Protein AF-A0A1I1VDK9-F1 (afdb_monomer_lite)

Foldseek 3Di:
DDDPDDPDDWAKDKDKDADPVHRQWIKIFIWTFRDKAKPLVCPVVQVVCCVPPVGGDDDNPDIDIDTDTDTPDMDTGDPNHDPVDDDD

InterPro domains:
  IPR012349 FMN-binding split barrel [G3DSA:2.30.110.10] (7-75)

Organism: NCBI:txid673379

Secondary structure (DSSP, 8-state):
--------TT-EEEEEEE-SS-TTSEEEEEEEEEEEEE-TT-HHHHHHHHHHHSS--S--SS--EEEEEEEEEEEEEGGGS-TTS---

Sequence (88 aa):
MWRSESTPTDVRVSLTVLATEDWYTHVSLLGRVTELLDDPSLSDMDRLARHHTGAPYHMRDRDRVSAWIDVDRWHCWDAAENRDVPHH

Radius of gyration: 16.97 Å; chains: 1; bounding box: 34×19×55 Å

pLDDT: mean 84.61, std 15.31, range [35.16, 97.38]

Structure (mmCIF, N/CA/C/O backbone):
data_AF-A0A1I1VDK9-F1
#
_entry.id   AF-A0A1I1VDK9-F1
#
loop_
_atom_site.group_PDB
_atom_site.id
_atom_site.type_symbol
_atom_site.label_atom_id
_atom_site.label_alt_id
_atom_site.label_comp_id
_atom_site.label_asym_id
_atom_site.label_entity_id
_atom_site.label_seq_id
_atom_site.pdbx_PDB_ins_code
_atom_site.Cartn_x
_atom_site.Cartn_y
_atom_site.Cartn_z
_atom_site.occupancy
_atom_site.B_iso_or_equiv
_atom_site.auth_seq_id
_atom_site.auth_comp_id
_atom_site.auth_asym_id
_atom_site.auth_atom_id
_atom_site.pdbx_PDB_model_num
ATOM 1 N N . MET A 1 1 ? -10.661 0.583 23.815 1.00 35.16 1 MET A N 1
ATOM 2 C CA . MET A 1 1 ? -11.860 0.071 23.120 1.00 35.16 1 MET A CA 1
ATOM 3 C C . MET A 1 1 ? -12.303 1.143 22.135 1.00 35.16 1 MET A C 1
ATOM 5 O O . MET A 1 1 ? -13.118 1.986 22.486 1.00 35.16 1 MET A O 1
ATOM 9 N N . TRP A 1 2 ? -11.674 1.195 20.959 1.00 42.97 2 TRP A N 1
ATOM 10 C CA . TRP A 1 2 ? -12.117 2.076 19.877 1.00 42.97 2 TRP A CA 1
ATOM 11 C C . TRP A 1 2 ? -13.186 1.340 19.073 1.00 42.97 2 TRP A C 1
ATOM 13 O O . TRP A 1 2 ? -13.078 0.140 18.843 1.00 42.97 2 TRP A O 1
ATOM 23 N N . ARG A 1 3 ? -14.274 2.046 18.769 1.00 47.19 3 ARG A N 1
ATOM 24 C CA . ARG A 1 3 ? -15.448 1.525 18.068 1.00 47.19 3 ARG A CA 1
ATOM 25 C C . ARG A 1 3 ? -15.180 1.602 16.567 1.00 47.19 3 ARG A C 1
ATOM 27 O O . ARG A 1 3 ? -14.811 2.671 16.085 1.00 47.19 3 ARG A O 1
ATOM 34 N N . SER A 1 4 ? -15.382 0.503 15.846 1.00 49.97 4 SER A N 1
ATOM 35 C CA . SER A 1 4 ? -15.317 0.449 14.383 1.00 49.97 4 SER A CA 1
ATOM 36 C C . SER A 1 4 ? -16.553 1.121 13.765 1.00 49.97 4 SER A C 1
ATOM 38 O O . SER A 1 4 ? -17.449 0.452 13.266 1.00 49.97 4 SER A O 1
ATOM 40 N N . GLU A 1 5 ? -16.666 2.443 13.831 1.00 62.50 5 GLU A N 1
ATOM 41 C CA . GLU A 1 5 ? -17.774 3.165 13.191 1.00 62.50 5 GLU A CA 1
ATOM 42 C C . GLU A 1 5 ? -17.238 4.408 12.481 1.00 62.50 5 GLU A C 1
ATOM 44 O O . GLU A 1 5 ? -17.197 5.508 13.022 1.00 62.50 5 GLU A O 1
ATOM 49 N N . SER A 1 6 ? -16.768 4.205 11.254 1.00 56.06 6 SER A N 1
ATOM 50 C CA . SER A 1 6 ? -16.903 5.156 10.145 1.00 56.06 6 SER A CA 1
ATOM 51 C C . SER A 1 6 ? -16.300 4.519 8.898 1.00 56.06 6 SER A C 1
ATOM 53 O O . SER A 1 6 ? -15.103 4.615 8.657 1.00 56.06 6 SER A O 1
ATOM 55 N N . THR A 1 7 ? -17.118 3.851 8.083 1.00 56.44 7 THR A N 1
ATOM 56 C CA . THR A 1 7 ? -16.763 3.679 6.671 1.00 56.44 7 THR A CA 1
ATOM 57 C C . THR A 1 7 ? -16.785 5.085 6.080 1.00 56.44 7 THR A C 1
ATOM 59 O O . THR A 1 7 ? -17.847 5.717 6.083 1.00 56.44 7 THR A O 1
ATOM 62 N N . PRO A 1 8 ? -15.646 5.656 5.671 1.00 56.81 8 PRO A N 1
ATOM 63 C CA . PRO A 1 8 ? -15.659 7.022 5.204 1.00 56.81 8 PRO A CA 1
ATOM 64 C C . PRO A 1 8 ? -16.371 7.054 3.848 1.00 56.81 8 PRO A C 1
ATOM 66 O O . PRO A 1 8 ? -16.056 6.295 2.932 1.00 56.81 8 PRO A O 1
ATOM 69 N N . THR A 1 9 ? -17.386 7.909 3.746 1.00 64.25 9 THR A N 1
ATOM 70 C CA . THR A 1 9 ? -18.110 8.184 2.504 1.00 64.25 9 THR A CA 1
ATOM 71 C C . THR A 1 9 ? -17.113 8.597 1.417 1.00 64.25 9 THR A C 1
ATOM 73 O O . THR A 1 9 ? -16.564 9.692 1.474 1.00 64.25 9 THR A O 1
ATOM 76 N N . ASP A 1 10 ? -16.887 7.697 0.457 1.00 72.56 10 ASP A N 1
ATOM 77 C CA . ASP A 1 10 ? -16.093 7.866 -0.771 1.00 72.56 10 ASP A CA 1
ATOM 78 C C . ASP A 1 10 ? -14.627 8.321 -0.573 1.00 72.56 10 ASP A C 1
ATOM 80 O O . ASP A 1 10 ? -14.198 9.349 -1.099 1.00 72.56 10 ASP A O 1
ATOM 84 N N . VAL A 1 11 ? -13.812 7.542 0.152 1.00 87.94 11 VAL A N 1
ATOM 85 C CA . VAL A 1 11 ? -12.352 7.772 0.201 1.00 87.94 11 VAL A CA 1
ATOM 86 C C . VAL A 1 11 ? -11.696 7.253 -1.067 1.00 87.94 11 VAL A C 1
ATOM 88 O O . VAL A 1 11 ? -11.441 6.059 -1.216 1.00 87.94 11 VAL A O 1
ATOM 91 N N . ARG A 1 12 ? -11.411 8.179 -1.981 1.00 93.06 12 ARG A N 1
ATOM 92 C CA . ARG A 1 12 ? -10.652 7.919 -3.206 1.00 93.06 12 ARG A CA 1
ATOM 93 C C . ARG A 1 12 ? -9.160 7.950 -2.930 1.00 93.06 12 ARG A C 1
ATOM 95 O O . ARG A 1 12 ? -8.671 8.830 -2.224 1.00 93.06 12 ARG A O 1
ATOM 102 N N . VAL A 1 13 ? -8.445 7.015 -3.534 1.00 94.88 13 VAL A N 1
ATOM 103 C CA . VAL A 1 13 ? -6.999 6.859 -3.387 1.00 94.88 13 VAL A CA 1
ATOM 104 C C . VAL A 1 13 ? -6.341 6.665 -4.743 1.00 94.88 13 VAL A C 1
ATOM 106 O O . VAL A 1 13 ? -6.942 6.139 -5.681 1.00 94.88 13 VAL A O 1
ATOM 109 N N . SER A 1 14 ? -5.080 7.077 -4.825 1.00 95.50 14 SER A N 1
ATOM 110 C CA . SER A 1 14 ? -4.196 6.769 -5.943 1.00 95.50 14 SER A CA 1
ATOM 111 C C . SER A 1 14 ? -2.889 6.182 -5.423 1.00 95.50 14 SER A C 1
ATOM 113 O O . SER A 1 14 ? -2.297 6.746 -4.501 1.00 95.50 14 SER A O 1
ATOM 115 N N . LEU A 1 15 ? -2.427 5.089 -6.028 1.00 94.44 15 LEU A N 1
ATOM 116 C CA . LEU A 1 15 ? -1.135 4.465 -5.743 1.00 94.44 15 LEU A CA 1
ATOM 117 C C . LEU A 1 15 ? -0.320 4.399 -7.031 1.00 94.44 15 LEU A C 1
ATOM 119 O O . LEU A 1 15 ? -0.742 3.754 -7.986 1.00 94.44 15 LEU A O 1
ATOM 123 N N . THR A 1 16 ? 0.856 5.018 -7.039 1.00 93.56 16 THR A N 1
ATOM 124 C CA . THR A 1 16 ? 1.782 4.960 -8.174 1.00 93.56 16 THR A CA 1
ATOM 125 C C . THR A 1 16 ? 3.036 4.196 -7.777 1.00 93.56 16 THR A C 1
ATOM 127 O O . THR A 1 16 ? 3.674 4.518 -6.777 1.00 93.56 16 THR A O 1
ATOM 130 N N . VAL A 1 17 ? 3.386 3.188 -8.573 1.00 91.88 17 VAL A N 1
ATOM 131 C CA . VAL A 1 17 ? 4.599 2.381 -8.431 1.00 91.88 17 VAL A CA 1
ATOM 132 C C . VAL A 1 17 ? 5.504 2.675 -9.621 1.00 91.88 17 VAL A C 1
ATOM 134 O O . VAL A 1 17 ? 5.083 2.538 -10.768 1.00 91.88 17 VAL A O 1
ATOM 137 N N . LEU A 1 18 ? 6.736 3.090 -9.337 1.00 92.06 18 LEU A N 1
ATOM 138 C CA . LEU A 1 18 ? 7.768 3.379 -10.333 1.00 92.06 18 LEU A CA 1
ATOM 139 C C . LEU A 1 18 ? 8.740 2.198 -10.411 1.00 92.06 18 LEU A C 1
ATOM 141 O O . LEU A 1 18 ? 9.053 1.597 -9.377 1.00 92.06 18 LEU A O 1
ATOM 145 N N . ALA A 1 19 ? 9.253 1.885 -11.600 1.00 88.94 19 ALA A N 1
ATOM 146 C CA . ALA A 1 19 ? 10.376 0.964 -11.707 1.00 88.94 19 ALA A CA 1
ATOM 147 C C . ALA A 1 19 ? 11.635 1.600 -11.097 1.00 88.94 19 ALA A C 1
ATOM 149 O O . ALA A 1 19 ? 11.873 2.803 -11.200 1.00 88.94 19 ALA A O 1
ATOM 150 N N . THR A 1 20 ? 12.443 0.784 -10.418 1.00 85.00 20 THR A N 1
ATOM 151 C CA . THR A 1 20 ? 13.595 1.268 -9.641 1.00 85.00 20 THR A CA 1
ATOM 152 C C . THR A 1 20 ? 14.670 1.911 -10.513 1.00 85.00 20 THR A C 1
ATOM 154 O O . THR A 1 20 ? 15.283 2.892 -10.100 1.00 85.00 20 THR A O 1
ATOM 157 N N . GLU A 1 21 ? 14.904 1.355 -11.701 1.00 86.69 21 GLU A N 1
ATOM 158 C CA . GLU A 1 21 ? 15.990 1.773 -12.597 1.00 86.69 21 GLU A CA 1
ATOM 159 C C . GLU A 1 21 ? 15.520 2.695 -13.728 1.00 86.69 21 GLU A C 1
ATOM 161 O O . GLU A 1 21 ? 16.339 3.358 -14.360 1.00 86.69 21 GLU A O 1
ATOM 166 N N . ASP A 1 22 ? 14.209 2.776 -13.957 1.00 82.69 22 ASP A N 1
ATOM 167 C CA . ASP A 1 22 ? 13.609 3.621 -14.981 1.00 82.69 22 ASP A CA 1
ATOM 168 C C . ASP A 1 22 ? 12.318 4.256 -14.461 1.00 82.69 22 ASP A C 1
ATOM 170 O O . ASP A 1 22 ? 11.262 3.634 -14.385 1.00 82.69 22 ASP A O 1
ATOM 174 N N . TRP A 1 23 ? 12.405 5.533 -14.114 1.00 76.19 23 TRP A N 1
ATOM 175 C CA . TRP A 1 23 ? 11.285 6.285 -13.563 1.00 76.19 23 TRP A CA 1
ATOM 176 C C . TRP A 1 23 ? 10.192 6.602 -14.597 1.00 76.19 23 TRP A C 1
ATOM 178 O O . TRP A 1 23 ? 9.099 7.006 -14.196 1.00 76.19 23 TRP A O 1
ATOM 188 N N . TYR A 1 24 ? 10.455 6.431 -15.901 1.00 81.75 24 TYR A N 1
ATOM 189 C CA . TYR A 1 24 ? 9.428 6.560 -16.939 1.00 81.75 24 TYR A CA 1
ATOM 190 C C . TYR A 1 24 ? 8.494 5.348 -16.958 1.00 81.75 24 TYR A C 1
ATOM 192 O O . TYR A 1 24 ? 7.289 5.505 -17.175 1.00 81.75 24 TYR A O 1
ATOM 200 N N . THR A 1 25 ? 9.017 4.163 -16.644 1.00 88.06 25 THR A N 1
ATOM 201 C CA . THR A 1 25 ? 8.217 2.955 -16.461 1.00 88.06 25 THR A CA 1
ATOM 202 C C . THR A 1 25 ? 7.483 3.009 -15.122 1.00 88.06 25 THR A C 1
ATOM 204 O O . THR A 1 25 ? 8.079 2.929 -14.044 1.00 88.06 25 THR A O 1
ATOM 207 N N . HIS A 1 26 ? 6.157 3.122 -15.177 1.00 89.25 26 HIS A N 1
ATOM 208 C CA . HIS A 1 26 ? 5.338 3.164 -13.972 1.00 89.25 26 HIS A CA 1
ATOM 209 C C . HIS A 1 26 ? 3.915 2.663 -14.176 1.00 89.25 26 HIS A C 1
ATOM 211 O O . HIS A 1 26 ? 3.388 2.641 -15.288 1.00 89.25 26 HIS A O 1
ATOM 217 N N . VAL A 1 27 ? 3.286 2.306 -13.058 1.00 92.94 27 VAL A N 1
ATOM 218 C CA . VAL A 1 27 ? 1.876 1.929 -12.969 1.00 92.94 27 VAL A CA 1
ATOM 219 C C . VAL A 1 27 ? 1.202 2.819 -11.938 1.00 92.94 27 VAL A C 1
ATOM 221 O O . VAL A 1 27 ? 1.650 2.896 -10.797 1.00 92.94 27 VAL A O 1
ATOM 224 N N . SER A 1 28 ? 0.116 3.479 -12.325 1.00 93.88 28 SER A N 1
ATOM 225 C CA . SER A 1 28 ? -0.747 4.239 -11.421 1.00 93.88 28 SER A CA 1
ATOM 226 C C . SER A 1 28 ? -2.104 3.560 -11.302 1.00 93.88 28 SER A C 1
ATOM 228 O O . SER A 1 28 ? -2.780 3.340 -12.303 1.00 93.88 28 SER A O 1
ATOM 230 N N . LEU A 1 29 ? -2.513 3.253 -10.076 1.00 94.94 29 LEU A N 1
ATOM 231 C CA . LEU A 1 29 ? -3.813 2.697 -9.718 1.00 94.94 29 LEU A CA 1
ATOM 232 C C . LEU A 1 29 ? -4.680 3.806 -9.120 1.00 94.94 29 LEU A C 1
ATOM 234 O O . LEU A 1 29 ? -4.206 4.568 -8.278 1.00 94.94 29 LEU A O 1
ATOM 238 N N . LEU A 1 30 ? -5.947 3.875 -9.518 1.00 95.62 30 LEU A N 1
ATOM 239 C CA . LEU A 1 30 ? -6.970 4.706 -8.891 1.00 95.62 30 LEU A CA 1
ATOM 240 C C .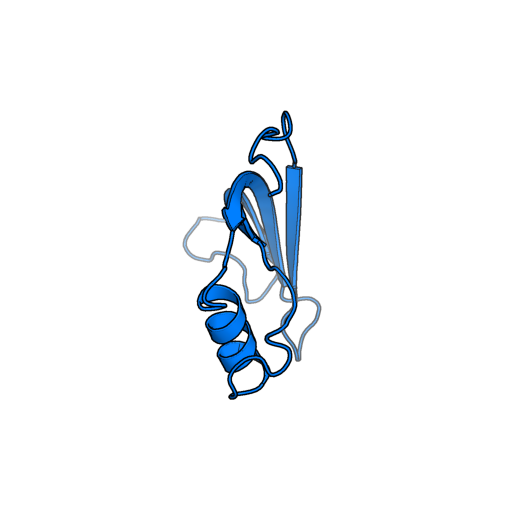 LEU A 1 30 ? -8.084 3.805 -8.370 1.00 95.62 30 LEU A C 1
ATOM 242 O O . LEU A 1 30 ? -8.560 2.918 -9.080 1.00 95.62 30 LEU A O 1
ATOM 246 N N . GLY A 1 31 ? -8.518 4.059 -7.144 1.00 94.75 31 GLY A N 1
ATOM 247 C CA . GLY A 1 31 ? -9.522 3.234 -6.495 1.00 94.75 31 GLY A CA 1
ATOM 248 C C . GLY A 1 31 ? -10.13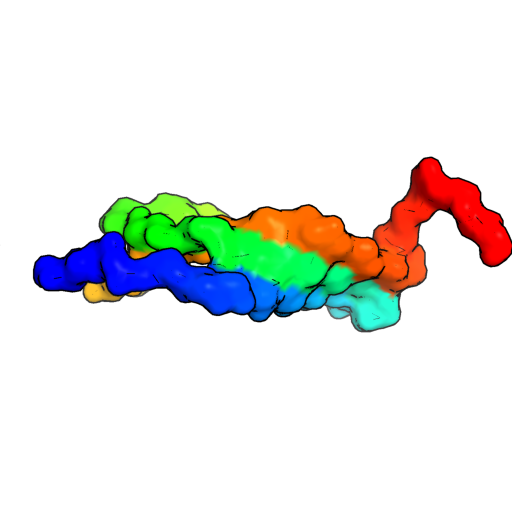4 3.899 -5.279 1.00 94.75 31 GLY A C 1
ATOM 249 O O . GLY A 1 31 ? -9.982 5.107 -5.055 1.00 94.75 31 GLY A O 1
ATOM 250 N N . ARG A 1 32 ? -10.818 3.091 -4.474 1.00 94.38 32 ARG A N 1
ATOM 251 C CA . ARG A 1 32 ? -11.504 3.537 -3.261 1.00 94.38 32 ARG A CA 1
ATOM 252 C C . ARG A 1 32 ? -11.251 2.582 -2.110 1.00 94.38 32 ARG A C 1
ATOM 254 O O . ARG A 1 32 ? -11.208 1.373 -2.307 1.00 94.38 32 ARG A O 1
ATOM 261 N N . VAL A 1 33 ? -11.111 3.132 -0.907 1.00 93.44 33 VAL A N 1
ATOM 262 C CA . VAL A 1 33 ? -11.033 2.320 0.311 1.00 93.44 33 VAL A CA 1
ATOM 263 C C . VAL A 1 33 ? -12.427 1.791 0.623 1.00 93.44 33 VAL A C 1
ATOM 265 O O . VAL A 1 33 ? -13.341 2.574 0.881 1.00 93.44 33 VAL A O 1
ATOM 268 N N . THR A 1 34 ? -12.590 0.473 0.590 1.00 92.19 34 THR A N 1
ATOM 269 C CA . THR A 1 34 ? -13.860 -0.194 0.896 1.00 92.19 34 THR A CA 1
ATOM 270 C C . THR A 1 34 ? -13.939 -0.602 2.358 1.00 92.19 34 THR A C 1
ATOM 272 O O . THR A 1 34 ? -15.008 -0.516 2.961 1.00 92.19 34 THR A O 1
ATOM 275 N N . GLU A 1 35 ? -12.809 -0.997 2.947 1.00 90.38 35 GLU A N 1
ATOM 276 C CA . GLU A 1 35 ? -12.748 -1.513 4.311 1.00 90.38 35 GLU A CA 1
ATOM 277 C C . GLU A 1 35 ? -11.459 -1.089 5.018 1.00 90.38 35 GLU A C 1
ATOM 279 O O . GLU A 1 35 ? -10.380 -1.014 4.425 1.00 90.38 35 GLU A O 1
ATOM 284 N N . LEU A 1 36 ? -11.590 -0.833 6.318 1.00 91.38 36 LEU A N 1
ATOM 285 C CA . LEU A 1 36 ? -10.486 -0.655 7.250 1.00 91.38 36 LEU A CA 1
ATOM 286 C C . LEU A 1 36 ? -10.589 -1.780 8.276 1.00 91.38 36 LEU A C 1
ATOM 288 O O . LEU A 1 36 ? -11.542 -1.815 9.053 1.00 91.38 36 LEU A O 1
ATOM 292 N N . LEU A 1 37 ? -9.639 -2.710 8.243 1.00 92.12 37 LEU A N 1
ATOM 293 C CA . LEU A 1 37 ? -9.624 -3.880 9.116 1.00 92.12 37 LEU A CA 1
ATOM 294 C C . LEU A 1 37 ? -8.492 -3.754 10.125 1.00 92.12 37 LEU A C 1
ATOM 296 O O . LEU A 1 37 ? -7.353 -3.498 9.741 1.00 92.12 37 LEU A O 1
ATOM 300 N N . ASP A 1 38 ? -8.791 -3.960 11.404 1.00 94.62 38 ASP A N 1
ATOM 301 C CA . ASP A 1 38 ? -7.751 -4.054 12.424 1.00 94.62 38 ASP A CA 1
ATOM 302 C C . ASP A 1 38 ? -6.816 -5.236 12.114 1.00 94.62 38 ASP A C 1
ATOM 304 O O . ASP A 1 38 ? -7.270 -6.331 11.775 1.00 94.62 38 ASP A O 1
ATOM 308 N N . ASP A 1 39 ? -5.510 -5.036 12.293 1.00 94.56 39 ASP A N 1
ATOM 309 C CA . ASP A 1 39 ? -4.477 -6.071 12.160 1.00 94.56 39 ASP A CA 1
ATOM 310 C C . ASP A 1 39 ? -3.837 -6.371 13.533 1.00 94.56 39 ASP A C 1
ATOM 312 O O . ASP A 1 39 ? -2.657 -6.087 13.758 1.00 94.56 39 ASP A O 1
ATOM 316 N N . PRO A 1 40 ? -4.592 -6.931 14.503 1.00 93.75 40 PRO A N 1
ATOM 317 C CA . PRO A 1 40 ? -4.111 -7.123 15.874 1.00 93.75 40 PRO A CA 1
ATOM 318 C C . PRO A 1 40 ? -2.999 -8.175 15.979 1.00 93.75 40 PRO A C 1
ATOM 320 O O . PRO A 1 40 ? -2.256 -8.199 16.957 1.00 93.75 40 PRO A O 1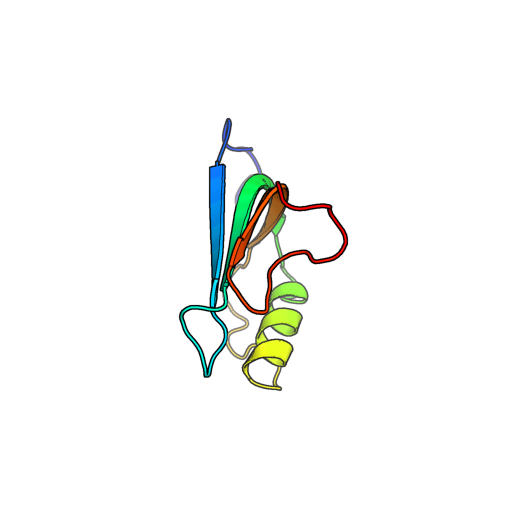
ATOM 323 N N . SER A 1 41 ? -2.884 -9.059 14.982 1.00 92.88 41 SER A N 1
ATOM 324 C CA . SER A 1 41 ? -1.800 -10.047 14.902 1.00 92.88 41 SER A CA 1
ATOM 325 C C . SER A 1 41 ? -0.583 -9.540 14.125 1.00 92.88 41 SER A C 1
ATOM 327 O O . SER A 1 41 ? 0.451 -10.210 14.119 1.00 92.88 41 SER A O 1
ATOM 329 N N . LEU A 1 42 ? -0.685 -8.354 13.512 1.00 94.75 42 LEU A N 1
ATOM 330 C CA . LEU A 1 42 ? 0.331 -7.757 12.646 1.00 94.75 42 LEU A CA 1
ATOM 331 C C . LEU A 1 42 ? 0.678 -8.647 11.445 1.00 94.75 42 LEU A C 1
ATOM 333 O O . LEU A 1 42 ? 1.809 -8.622 10.962 1.00 94.75 42 LEU A O 1
ATOM 337 N N . SER A 1 43 ? -0.270 -9.464 10.985 1.00 95.44 43 SER A N 1
ATOM 338 C CA . SER A 1 43 ? -0.060 -10.434 9.909 1.00 95.44 43 SER A CA 1
ATOM 339 C C . SER A 1 43 ? 0.139 -9.743 8.563 1.00 95.44 43 SER A C 1
ATOM 341 O O . SER A 1 43 ? 1.049 -10.110 7.810 1.00 95.44 43 SER A O 1
ATOM 343 N N . ASP A 1 44 ? -0.659 -8.713 8.278 1.00 95.12 44 ASP A N 1
ATOM 344 C CA . ASP A 1 44 ? -0.553 -7.941 7.040 1.00 95.12 44 ASP A CA 1
ATOM 345 C C . ASP A 1 44 ? 0.682 -7.041 7.077 1.00 95.12 44 ASP A C 1
ATOM 347 O O . ASP A 1 44 ? 1.462 -6.996 6.118 1.00 95.12 44 ASP A O 1
ATOM 351 N N . MET A 1 45 ? 0.935 -6.398 8.221 1.00 95.44 45 MET A N 1
ATOM 352 C CA . MET A 1 45 ? 2.157 -5.619 8.425 1.00 95.44 45 MET A CA 1
ATOM 353 C C . MET A 1 45 ? 3.416 -6.494 8.307 1.00 95.44 45 MET A C 1
ATOM 355 O O . MET A 1 45 ? 4.397 -6.081 7.689 1.00 95.44 45 MET A O 1
ATOM 359 N N . ASP A 1 46 ? 3.402 -7.720 8.835 1.00 96.19 46 ASP A N 1
ATOM 360 C CA . ASP A 1 46 ? 4.511 -8.667 8.699 1.00 96.19 46 ASP A CA 1
ATOM 361 C C . ASP A 1 46 ? 4.705 -9.124 7.252 1.00 96.19 46 ASP A C 1
ATOM 363 O O . ASP A 1 46 ? 5.839 -9.348 6.821 1.00 96.19 46 ASP A O 1
ATOM 367 N N . ARG A 1 47 ? 3.624 -9.269 6.481 1.00 96.00 47 ARG A N 1
ATOM 368 C CA . ARG A 1 47 ? 3.708 -9.568 5.048 1.00 96.00 47 ARG A CA 1
ATOM 369 C C . ARG A 1 47 ? 4.393 -8.428 4.290 1.00 96.00 47 ARG A C 1
ATOM 371 O O . ARG A 1 47 ? 5.315 -8.699 3.522 1.00 96.00 47 ARG A O 1
ATOM 378 N N . LEU A 1 48 ? 4.001 -7.177 4.545 1.00 95.06 48 LEU A N 1
ATOM 379 C CA . LEU A 1 48 ? 4.635 -5.991 3.956 1.00 95.06 48 LEU A CA 1
ATOM 380 C C . LEU A 1 48 ? 6.100 -5.853 4.385 1.00 95.06 48 LEU A C 1
ATOM 382 O O . LEU A 1 48 ? 6.975 -5.636 3.549 1.00 95.06 48 LEU A O 1
ATOM 386 N N . ALA A 1 49 ? 6.390 -6.029 5.675 1.00 96.31 49 ALA A N 1
ATOM 387 C CA . ALA A 1 49 ? 7.748 -5.946 6.198 1.00 96.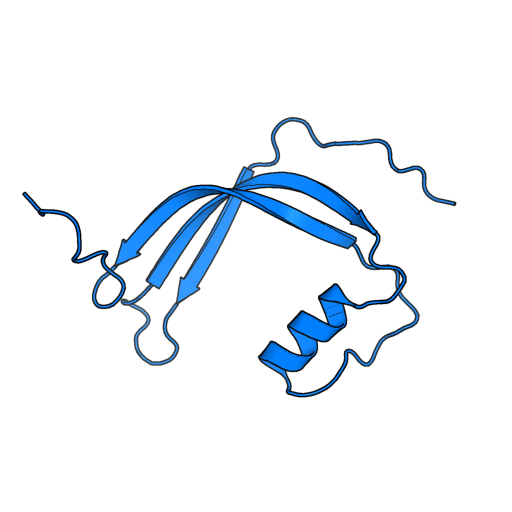31 49 ALA A CA 1
ATOM 388 C C . ALA A 1 49 ? 8.657 -6.996 5.551 1.00 96.31 49 ALA A C 1
ATOM 390 O O . ALA A 1 49 ? 9.705 -6.641 5.024 1.00 96.31 49 ALA A O 1
ATOM 391 N N . ARG A 1 50 ? 8.230 -8.264 5.469 1.00 97.38 50 ARG A N 1
ATOM 392 C CA . ARG A 1 50 ? 9.022 -9.304 4.791 1.00 97.38 50 ARG A CA 1
ATOM 393 C C . ARG A 1 50 ? 9.250 -8.991 3.318 1.00 97.38 50 ARG A C 1
ATOM 395 O O . ARG A 1 50 ? 10.341 -9.250 2.823 1.00 97.38 50 ARG A O 1
ATOM 402 N N . HIS A 1 51 ? 8.258 -8.425 2.633 1.00 95.19 51 HIS A N 1
ATOM 403 C CA . HIS A 1 51 ? 8.402 -8.039 1.233 1.00 95.19 51 HIS A CA 1
ATOM 404 C C . HIS A 1 51 ? 9.469 -6.951 1.029 1.00 95.19 51 HIS A C 1
ATOM 406 O O . HIS A 1 51 ? 10.235 -7.030 0.074 1.00 95.19 51 HIS A O 1
ATOM 412 N N . HIS A 1 52 ? 9.559 -5.973 1.936 1.00 92.00 52 HIS A N 1
ATOM 413 C CA . HIS A 1 52 ? 10.464 -4.828 1.781 1.00 92.00 52 HIS A CA 1
ATOM 414 C C . HIS A 1 52 ? 11.812 -4.956 2.504 1.00 92.00 52 HIS A C 1
ATOM 416 O O . HIS A 1 52 ? 12.793 -4.364 2.063 1.00 92.00 52 HIS A O 1
ATOM 422 N N . THR A 1 53 ? 11.883 -5.683 3.618 1.00 95.56 53 THR A N 1
ATOM 423 C CA . THR A 1 53 ? 13.082 -5.776 4.473 1.00 95.56 53 THR A CA 1
ATOM 424 C C . THR A 1 53 ? 13.548 -7.211 4.710 1.00 95.56 53 THR A C 1
ATOM 426 O O . THR A 1 53 ? 14.599 -7.420 5.312 1.00 95.56 53 THR A O 1
ATOM 429 N N . GLY A 1 54 ? 12.780 -8.212 4.266 1.00 96.31 54 GLY A N 1
ATOM 430 C CA . GLY A 1 54 ? 13.084 -9.631 4.469 1.00 96.31 54 GLY A CA 1
ATOM 431 C C . GLY A 1 54 ? 12.798 -10.157 5.880 1.00 96.31 54 GLY A C 1
ATOM 432 O O . GLY A 1 54 ? 12.943 -11.354 6.118 1.00 96.31 54 GLY A O 1
ATOM 433 N N . ALA A 1 55 ? 12.361 -9.308 6.814 1.00 95.50 55 ALA A N 1
ATOM 434 C CA . ALA A 1 55 ? 12.121 -9.678 8.206 1.00 95.50 55 ALA A CA 1
ATOM 435 C C . ALA A 1 55 ? 10.706 -9.287 8.671 1.00 95.50 55 ALA A C 1
ATOM 437 O O . ALA A 1 55 ? 10.097 -8.378 8.104 1.00 95.50 55 ALA A O 1
ATOM 438 N N . PRO A 1 56 ? 10.161 -9.951 9.710 1.00 94.62 56 PRO A N 1
ATOM 439 C CA . PRO A 1 56 ? 8.925 -9.510 10.348 1.00 94.62 56 PRO A CA 1
ATOM 440 C C . PRO A 1 56 ? 9.041 -8.080 10.891 1.00 94.62 56 PRO A C 1
ATOM 442 O O . PRO A 1 56 ? 10.128 -7.609 11.235 1.00 94.62 56 PRO A O 1
ATOM 445 N N . TYR A 1 57 ? 7.907 -7.399 11.024 1.00 94.00 57 TYR A N 1
ATOM 446 C CA . TYR A 1 57 ? 7.848 -6.057 11.581 1.00 94.00 57 TYR A CA 1
ATOM 447 C C . TYR A 1 57 ? 8.277 -6.065 13.058 1.00 94.00 57 TYR A C 1
ATOM 449 O O . TYR A 1 57 ? 7.874 -6.934 13.840 1.00 94.00 57 TYR A O 1
ATOM 457 N N . HIS A 1 58 ? 9.133 -5.111 13.436 1.00 92.06 58 HIS A N 1
ATOM 458 C CA . HIS A 1 58 ? 9.809 -5.103 14.738 1.00 92.06 58 HIS A CA 1
ATOM 459 C C . HIS A 1 58 ? 9.012 -4.383 15.837 1.00 92.06 58 HIS A C 1
ATOM 461 O O . HIS A 1 58 ? 9.078 -4.786 16.995 1.00 92.06 58 HIS A O 1
ATOM 467 N N . MET A 1 59 ? 8.241 -3.342 15.500 1.00 93.31 59 MET A N 1
ATOM 468 C CA . MET A 1 59 ? 7.396 -2.627 16.467 1.00 93.31 59 MET A CA 1
ATOM 469 C C . MET A 1 59 ? 6.050 -3.339 16.628 1.00 93.31 59 MET A C 1
ATOM 471 O O . MET A 1 59 ? 5.196 -3.258 15.750 1.00 93.31 59 MET A O 1
ATOM 475 N N . ARG A 1 60 ? 5.864 -4.044 17.748 1.00 91.50 60 ARG A N 1
ATOM 476 C CA . ARG A 1 60 ? 4.681 -4.890 18.009 1.00 91.50 60 ARG A CA 1
ATOM 477 C C . ARG A 1 60 ? 3.635 -4.252 18.926 1.00 91.50 60 ARG A C 1
ATOM 479 O O . ARG A 1 60 ? 2.539 -4.773 19.056 1.00 91.50 60 ARG A O 1
ATOM 486 N N . ASP A 1 61 ? 3.978 -3.148 19.574 1.00 90.94 61 ASP A N 1
ATOM 487 C CA . ASP A 1 61 ? 3.211 -2.492 20.637 1.00 90.94 61 ASP A CA 1
ATOM 488 C C . ASP A 1 61 ? 2.245 -1.413 20.125 1.00 90.94 61 ASP A C 1
ATOM 490 O O . ASP A 1 61 ? 1.731 -0.613 20.905 1.00 90.94 61 ASP A O 1
ATOM 494 N N . ARG A 1 62 ? 2.010 -1.355 18.811 1.00 87.94 62 ARG A N 1
ATOM 495 C CA . ARG A 1 62 ? 1.153 -0.343 18.198 1.00 87.94 62 ARG A CA 1
ATOM 496 C C . ARG A 1 62 ? 0.078 -0.976 17.339 1.00 87.94 62 ARG A C 1
ATOM 498 O O . ARG A 1 62 ? 0.394 -1.766 16.452 1.00 87.94 62 ARG A O 1
ATOM 505 N N . ASP A 1 63 ? -1.144 -0.500 17.531 1.00 91.75 63 ASP A N 1
ATOM 506 C CA . ASP A 1 63 ? -2.288 -0.870 16.706 1.00 91.75 63 ASP A CA 1
ATOM 507 C C . ASP A 1 63 ? -2.013 -0.561 15.227 1.00 91.75 63 ASP A C 1
ATOM 509 O O . ASP A 1 63 ? -1.396 0.455 14.868 1.00 91.75 63 ASP A O 1
ATOM 513 N N . ARG A 1 64 ? -2.442 -1.472 14.357 1.00 94.31 64 ARG A N 1
ATOM 514 C CA . ARG A 1 64 ? -2.346 -1.352 12.902 1.00 94.31 64 ARG A CA 1
ATOM 515 C C . ARG A 1 64 ? -3.693 -1.656 12.283 1.00 94.31 64 ARG A C 1
ATOM 517 O O . ARG A 1 64 ? -4.476 -2.428 12.826 1.00 94.31 64 ARG A O 1
ATOM 524 N N . VAL A 1 65 ? -3.920 -1.029 11.139 1.00 94.25 65 VAL A N 1
ATOM 525 C CA . VAL A 1 65 ? -5.128 -1.175 10.340 1.00 94.25 65 VAL A CA 1
ATOM 526 C C . VAL A 1 65 ? -4.696 -1.391 8.896 1.00 94.2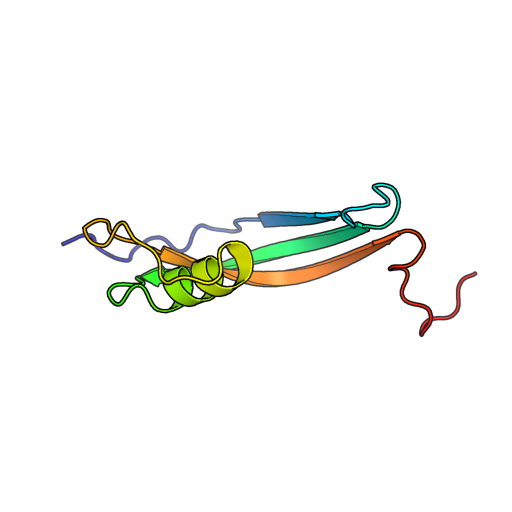5 65 VAL A C 1
ATOM 528 O O . VAL A 1 65 ? -3.847 -0.655 8.387 1.00 94.25 65 VAL A O 1
ATOM 531 N N . SER A 1 66 ? -5.284 -2.389 8.251 1.00 94.19 66 SER A N 1
ATOM 532 C CA . SER A 1 66 ? -5.161 -2.660 6.825 1.00 94.19 66 SER A CA 1
ATOM 533 C C . SER A 1 66 ? -6.283 -1.950 6.078 1.00 94.19 66 SER A C 1
ATOM 535 O O . SER A 1 66 ? -7.459 -2.126 6.398 1.00 94.19 66 SER A O 1
ATOM 537 N N . ALA A 1 67 ? -5.924 -1.157 5.070 1.00 92.75 67 ALA A N 1
ATOM 538 C CA . ALA A 1 67 ? -6.888 -0.549 4.162 1.00 92.75 67 ALA A CA 1
ATOM 539 C C . ALA A 1 67 ? -7.052 -1.419 2.915 1.00 92.75 67 ALA A C 1
ATOM 541 O O . ALA A 1 67 ? -6.098 -1.613 2.160 1.00 92.75 67 ALA A O 1
ATOM 542 N N . TRP A 1 68 ? -8.266 -1.913 2.691 1.00 92.94 68 TRP A N 1
ATOM 543 C CA . TRP A 1 68 ? -8.623 -2.622 1.469 1.00 92.94 68 TRP A CA 1
ATOM 544 C C . TRP A 1 68 ? -9.085 -1.624 0.420 1.00 92.94 68 TRP A C 1
ATOM 546 O O . TRP A 1 68 ? -9.974 -0.809 0.671 1.00 92.94 68 TRP A O 1
ATOM 556 N N . ILE A 1 69 ? -8.444 -1.676 -0.745 1.00 93.12 69 ILE A N 1
ATOM 557 C CA . ILE A 1 69 ? -8.707 -0.777 -1.864 1.00 93.12 69 ILE A CA 1
ATOM 558 C C . ILE A 1 69 ? -9.310 -1.599 -2.995 1.00 93.12 69 ILE A C 1
ATOM 560 O O . ILE A 1 69 ? -8.669 -2.530 -3.483 1.00 93.12 69 ILE A O 1
ATOM 564 N N . ASP A 1 70 ? -10.507 -1.222 -3.431 1.00 93.88 70 ASP A N 1
ATOM 565 C CA . ASP A 1 70 ? -11.052 -1.686 -4.702 1.00 93.88 70 ASP A CA 1
ATOM 566 C C . ASP A 1 70 ? -10.493 -0.809 -5.829 1.00 93.88 70 ASP A C 1
ATOM 568 O O . ASP A 1 70 ? -10.520 0.425 -5.745 1.00 93.88 70 ASP A O 1
ATOM 572 N N . VAL A 1 71 ? -9.916 -1.439 -6.851 1.00 94.88 71 VAL A N 1
ATOM 573 C CA . VAL A 1 71 ? -9.223 -0.740 -7.940 1.00 94.88 71 VAL A CA 1
ATOM 574 C C . VAL A 1 71 ? -10.217 -0.474 -9.061 1.00 94.88 71 VAL A C 1
ATOM 576 O O . VAL A 1 71 ? -10.614 -1.384 -9.782 1.00 94.88 71 VAL A O 1
ATOM 579 N N . ASP A 1 72 ? -10.579 0.795 -9.243 1.00 93.12 72 ASP A N 1
ATOM 580 C CA . ASP A 1 72 ? -11.528 1.206 -10.277 1.00 93.12 72 ASP A CA 1
ATOM 581 C C . ASP A 1 72 ? -10.850 1.258 -11.659 1.00 93.12 72 ASP A C 1
ATOM 583 O O . ASP A 1 72 ? -11.429 0.854 -12.669 1.00 93.12 72 ASP A O 1
ATOM 587 N N . ARG A 1 73 ? -9.633 1.821 -11.728 1.00 92.81 73 ARG A N 1
ATOM 588 C CA . ARG A 1 73 ? -8.878 2.050 -12.972 1.00 92.81 73 ARG A CA 1
ATOM 589 C C . ARG A 1 73 ? -7.375 1.996 -12.730 1.00 92.81 73 ARG A C 1
ATOM 591 O O . ARG A 1 73 ? -6.898 2.279 -11.635 1.00 92.81 73 ARG A O 1
ATOM 598 N N . TRP A 1 74 ? -6.622 1.713 -13.784 1.00 93.38 74 TRP A N 1
ATOM 599 C CA . TRP A 1 74 ? -5.165 1.747 -13.769 1.00 93.38 74 TRP A CA 1
ATOM 600 C C . TRP A 1 74 ? -4.625 2.281 -15.090 1.00 93.38 74 TRP A C 1
ATOM 602 O O . TRP A 1 74 ? -5.284 2.187 -16.126 1.00 93.38 74 TRP A O 1
ATOM 612 N N . HIS A 1 75 ? -3.437 2.868 -15.034 1.00 90.06 75 HIS A N 1
ATOM 613 C CA . HIS A 1 75 ? -2.711 3.354 -16.194 1.00 90.06 75 HIS A CA 1
ATOM 614 C C . HIS A 1 75 ? -1.240 2.964 -16.075 1.00 90.06 75 HIS A C 1
ATOM 616 O O . HIS A 1 75 ? -0.633 3.158 -15.019 1.00 90.06 75 HIS A O 1
ATOM 622 N N . CYS A 1 76 ? -0.667 2.471 -17.168 1.00 89.44 76 CYS A N 1
ATOM 623 C CA . CYS A 1 76 ? 0.743 2.122 -17.268 1.00 89.44 76 CYS A CA 1
ATOM 624 C C . CYS A 1 76 ? 1.464 2.970 -18.302 1.00 89.44 76 CYS A C 1
ATOM 626 O O . CYS A 1 76 ? 0.863 3.393 -19.285 1.00 89.44 76 CYS A O 1
ATOM 628 N N . TRP A 1 77 ? 2.764 3.148 -18.105 1.00 84.62 77 TRP A N 1
ATOM 629 C CA . TRP A 1 77 ? 3.647 3.779 -19.076 1.00 84.62 77 TRP A CA 1
ATOM 630 C C . TRP A 1 77 ? 4.835 2.885 -19.433 1.00 84.62 77 TRP A C 1
ATOM 632 O O . TRP A 1 77 ? 5.344 2.135 -18.596 1.00 84.62 77 TRP A O 1
ATOM 642 N N . ASP A 1 78 ? 5.268 3.023 -20.685 1.00 83.44 78 ASP A N 1
ATOM 643 C CA . ASP A 1 78 ? 6.442 2.392 -21.293 1.00 83.44 78 ASP A CA 1
ATOM 644 C C . ASP A 1 78 ? 6.479 0.861 -21.150 1.00 83.44 78 ASP A C 1
ATOM 646 O O . ASP A 1 78 ? 5.557 0.175 -21.593 1.00 83.44 78 ASP A O 1
ATOM 650 N N . ALA A 1 79 ? 7.509 0.285 -20.525 1.00 73.56 79 ALA A N 1
ATOM 651 C CA . ALA A 1 79 ? 7.655 -1.165 -20.438 1.00 73.56 79 ALA A CA 1
ATOM 652 C C . ALA A 1 79 ? 6.540 -1.843 -19.619 1.00 73.56 79 ALA A C 1
ATOM 654 O O . ALA A 1 79 ? 6.341 -3.051 -19.753 1.00 73.56 79 ALA A O 1
ATOM 655 N N . ALA A 1 80 ? 5.806 -1.083 -18.798 1.00 71.88 80 ALA A N 1
ATOM 656 C CA . ALA A 1 80 ? 4.648 -1.566 -18.051 1.00 71.88 80 ALA A CA 1
ATOM 657 C C . ALA A 1 80 ? 3.332 -1.479 -18.843 1.00 71.88 80 ALA A C 1
ATOM 659 O O . ALA A 1 80 ? 2.296 -1.920 -18.338 1.00 71.88 80 ALA A O 1
ATOM 660 N N . GLU A 1 81 ? 3.339 -0.882 -20.040 1.00 71.62 81 GLU A N 1
ATOM 661 C CA . GLU A 1 81 ? 2.156 -0.755 -20.888 1.00 71.62 81 GLU A CA 1
ATOM 662 C C . GLU A 1 81 ? 1.526 -2.126 -21.157 1.00 71.62 81 GLU A C 1
ATOM 664 O O . GLU A 1 81 ? 2.210 -3.114 -21.439 1.00 71.62 81 GLU A O 1
ATOM 669 N N . ASN A 1 82 ? 0.198 -2.190 -21.049 1.00 64.00 82 ASN A N 1
ATOM 670 C CA . ASN A 1 82 ? -0.539 -3.411 -21.323 1.00 64.00 82 ASN A CA 1
ATOM 671 C C . ASN A 1 82 ? -0.520 -3.690 -22.831 1.00 64.00 82 ASN A C 1
ATOM 673 O O . ASN A 1 82 ? -1.315 -3.125 -23.574 1.00 64.00 82 ASN A O 1
ATOM 677 N N . ARG A 1 83 ? 0.376 -4.578 -23.267 1.00 66.56 83 ARG A N 1
ATOM 678 C CA . ARG A 1 83 ? 0.536 -4.962 -24.678 1.00 66.56 83 ARG A CA 1
ATOM 679 C C . ARG A 1 83 ? -0.534 -5.935 -25.181 1.00 66.56 83 ARG A C 1
ATOM 681 O O . ARG A 1 83 ? -0.525 -6.277 -26.361 1.00 66.56 83 ARG A O 1
ATOM 688 N N . ASP A 1 84 ? -1.448 -6.372 -24.314 1.00 66.88 84 ASP A N 1
ATOM 689 C CA . ASP A 1 84 ? -2.528 -7.301 -24.665 1.00 66.88 84 ASP A CA 1
ATOM 690 C C . ASP A 1 84 ? -3.786 -6.581 -25.199 1.00 66.88 84 ASP A C 1
ATOM 692 O O . ASP A 1 84 ? -4.803 -7.225 -25.467 1.00 66.88 84 ASP A O 1
ATOM 696 N N . VAL A 1 85 ? -3.739 -5.253 -25.384 1.00 57.62 85 VAL A N 1
ATOM 697 C CA . VAL A 1 85 ? -4.812 -4.458 -26.007 1.00 57.62 85 VAL A CA 1
ATOM 698 C C . VAL A 1 85 ? -4.315 -3.732 -27.270 1.00 57.62 85 VAL A C 1
ATOM 700 O O . VAL A 1 85 ? -3.201 -3.219 -27.274 1.00 57.62 85 VAL A O 1
ATOM 703 N N . PRO A 1 86 ? -5.101 -3.665 -28.366 1.00 49.50 86 PRO A N 1
ATOM 704 C CA . PRO A 1 86 ? -4.721 -2.894 -29.548 1.00 49.50 86 PRO A CA 1
ATOM 705 C C . PRO A 1 86 ? -4.636 -1.397 -29.232 1.00 49.50 86 PRO A C 1
ATOM 707 O O . PRO A 1 86 ? -5.597 -0.811 -28.731 1.00 49.50 86 PRO A O 1
ATOM 710 N N . HIS A 1 87 ? -3.510 -0.780 -29.580 1.00 56.12 87 HIS A N 1
ATOM 711 C CA . HIS A 1 87 ? -3.311 0.665 -29.487 1.00 56.12 87 HIS A CA 1
ATOM 712 C C . HIS A 1 87 ? -3.655 1.314 -30.842 1.00 56.12 87 HIS A C 1
ATOM 714 O O . HIS A 1 87 ? -3.292 0.774 -31.890 1.00 56.12 87 HIS A O 1
ATOM 720 N N . HIS 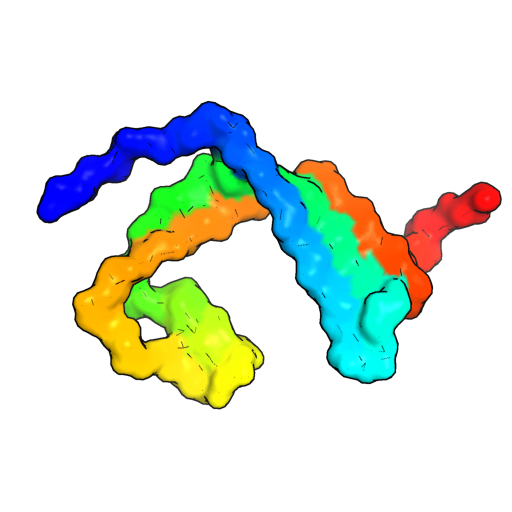A 1 88 ? -4.400 2.425 -30.819 1.00 51.19 88 HIS A N 1
ATOM 721 C CA . HIS A 1 88 ? -4.803 3.201 -32.003 1.00 51.19 88 HIS A CA 1
ATOM 722 C C . HIS A 1 88 ? -3.794 4.296 -32.339 1.00 51.19 88 HIS A C 1
ATOM 724 O O . HIS A 1 88 ? -3.314 4.950 -31.386 1.00 51.19 88 HIS A O 1
#